Protein AF-A0AAI9DCP3-F1 (afdb_monomer_lite)

Foldseek 3Di:
DDDDDDDDDDDDDDDDPDDDDPVVLVDDLDQPDDDPDDDPVRVVVSVVSRVVSVVVNVVSVVVVVVVVVVVVVVVVVVPPDDD

InterPro domains:
  IPR058979 LysC-like [PF23793] (1-70)

Organism: Providencia stuartii (NCBI:txid588)

Secondary structure (DSSP, 8-state):
-------------PPPP-PPPPGGGGS--PPPPPPS---HHHHHHHHHHHHHHHHHHHHHHHHHHHHHHHHHHHHHHT-S---

Sequence (83 aa):
MLLTGCANTHKEYIQIPQVSIPDYLFNDCLPPIIPSELTWGESLLLNQTLLTVIELCNLDKKALKLIEQQRQTLSNIQLPNKK

Structure (mmCIF, N/CA/C/O backbone):
data_AF-A0AAI9DCP3-F1
#
_entry.id   AF-A0AAI9DCP3-F1
#
loop_
_atom_site.group_PDB
_atom_site.id
_atom_site.type_symbol
_atom_site.label_atom_id
_atom_site.label_alt_id
_atom_site.label_comp_id
_atom_site.label_asym_id
_atom_site.label_entity_id
_atom_site.label_seq_id
_atom_site.pdbx_PDB_ins_code
_atom_site.Cartn_x
_atom_site.Cartn_y
_atom_site.Cartn_z
_atom_site.occupancy
_atom_site.B_iso_or_equiv
_atom_site.auth_seq_id
_atom_site.auth_comp_id
_atom_site.auth_asym_id
_atom_site.auth_atom_id
_atom_site.pdbx_PDB_model_num
ATOM 1 N N . MET A 1 1 ? -43.230 19.742 53.413 1.00 42.78 1 MET A N 1
ATOM 2 C CA . MET A 1 1 ? -43.142 18.544 52.551 1.00 42.78 1 MET A CA 1
ATOM 3 C C . MET A 1 1 ? -42.023 18.779 51.550 1.00 42.78 1 MET A C 1
ATOM 5 O O . MET A 1 1 ? -42.152 19.686 50.742 1.00 42.78 1 MET A O 1
ATOM 9 N N . LEU A 1 2 ? -40.910 18.050 51.658 1.00 56.09 2 LEU A N 1
ATOM 10 C CA . LEU A 1 2 ? -39.832 18.083 50.665 1.00 56.09 2 LEU A CA 1
ATOM 11 C C . LEU A 1 2 ? -40.079 16.928 49.685 1.00 56.09 2 LEU A C 1
ATOM 13 O O . LEU A 1 2 ? -40.017 15.772 50.095 1.00 56.09 2 LEU A O 1
ATOM 17 N N . LEU A 1 3 ? -40.394 17.228 48.423 1.00 63.16 3 LEU A N 1
ATOM 18 C CA . LEU A 1 3 ? -40.392 16.225 47.357 1.00 63.16 3 LEU A CA 1
ATOM 19 C C . LEU A 1 3 ? -39.004 16.202 46.716 1.00 63.16 3 LEU A C 1
ATOM 21 O O . LEU A 1 3 ? -38.699 17.012 45.845 1.00 63.16 3 LEU A O 1
ATOM 25 N N . THR A 1 4 ? -38.162 15.265 47.137 1.00 66.81 4 THR A N 1
ATOM 26 C CA . THR A 1 4 ? -36.966 14.881 46.383 1.00 66.81 4 THR A CA 1
ATOM 27 C C . THR A 1 4 ? -37.350 13.791 45.388 1.00 66.81 4 THR A C 1
ATOM 29 O O . THR A 1 4 ? -37.533 12.632 45.750 1.00 66.81 4 THR A O 1
ATOM 32 N N . GLY A 1 5 ? -37.502 14.166 44.119 1.00 63.53 5 GLY A N 1
ATOM 33 C CA . GLY A 1 5 ? -37.629 13.204 43.02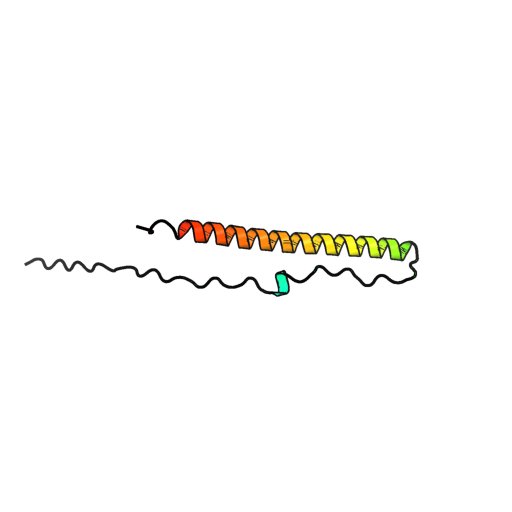9 1.00 63.53 5 GLY A CA 1
ATOM 34 C C . GLY A 1 5 ? -36.257 12.634 42.670 1.00 63.53 5 GLY A C 1
ATOM 35 O O . GLY A 1 5 ? -35.452 13.327 42.054 1.00 63.53 5 GLY A O 1
ATOM 36 N N . CYS A 1 6 ? -35.980 11.381 43.037 1.00 69.06 6 CYS A N 1
ATOM 37 C CA . CYS A 1 6 ? -34.826 10.645 42.514 1.00 69.06 6 CYS A CA 1
ATOM 38 C C . CYS A 1 6 ? -35.144 10.144 41.102 1.00 69.06 6 CYS A C 1
ATOM 40 O O . CYS A 1 6 ? -35.758 9.092 40.932 1.00 69.06 6 CYS A O 1
ATOM 42 N N . ALA A 1 7 ? -34.716 10.885 40.082 1.00 68.00 7 ALA A N 1
ATOM 43 C CA . ALA A 1 7 ? -34.649 10.363 38.724 1.00 68.00 7 ALA A CA 1
ATOM 44 C C . ALA A 1 7 ? -33.321 9.607 38.554 1.00 68.00 7 ALA A C 1
ATOM 46 O O . ALA A 1 7 ? -32.278 10.214 38.322 1.00 68.00 7 ALA A O 1
ATOM 47 N N . ASN A 1 8 ? -33.347 8.278 38.689 1.00 69.06 8 ASN A N 1
ATOM 48 C CA . ASN A 1 8 ? -32.223 7.438 38.278 1.00 69.06 8 ASN A CA 1
ATOM 49 C C . ASN A 1 8 ? -32.282 7.265 36.756 1.00 69.06 8 ASN A C 1
ATOM 51 O O . ASN A 1 8 ? -33.110 6.517 36.241 1.00 69.06 8 ASN A O 1
ATOM 55 N N . THR A 1 9 ? -31.416 7.963 36.026 1.00 74.31 9 THR A N 1
ATOM 56 C CA . THR A 1 9 ? -31.231 7.738 34.590 1.00 74.31 9 THR A CA 1
ATOM 57 C C . THR A 1 9 ? -30.373 6.491 34.386 1.00 74.31 9 THR A C 1
ATOM 59 O O . THR A 1 9 ? -29.158 6.506 34.585 1.00 74.31 9 THR A O 1
ATOM 62 N N . HIS A 1 10 ? -31.009 5.380 34.011 1.00 73.62 10 HIS A N 1
ATOM 63 C CA . HIS A 1 10 ? -30.289 4.167 33.633 1.00 73.62 10 HIS A CA 1
ATOM 64 C C . HIS A 1 10 ? -29.659 4.368 32.250 1.00 73.62 10 HIS A C 1
ATOM 66 O O . HIS A 1 10 ? -30.356 4.675 31.284 1.00 73.62 10 HIS A O 1
ATOM 72 N N . LYS A 1 11 ? -28.336 4.225 32.150 1.00 78.44 11 LYS A N 1
ATOM 73 C CA . LYS A 1 11 ? -27.630 4.286 30.866 1.00 78.44 11 LYS A CA 1
ATOM 74 C C . LYS A 1 11 ? -27.696 2.911 30.217 1.00 78.44 11 LYS A C 1
ATOM 76 O O . LYS A 1 11 ? -27.126 1.956 30.737 1.00 78.44 11 LYS A O 1
ATOM 81 N N . GLU A 1 12 ? -28.397 2.814 29.098 1.00 79.25 12 GLU A N 1
ATOM 82 C CA . GLU A 1 12 ? -28.377 1.620 28.262 1.00 79.25 12 GLU A CA 1
ATOM 83 C C . GLU A 1 12 ? -27.166 1.691 27.327 1.00 79.25 12 GLU A C 1
ATOM 85 O O . GLU A 1 12 ? -27.018 2.625 26.538 1.00 79.25 12 GLU A O 1
ATOM 90 N N . TYR A 1 13 ? -26.254 0.730 27.466 1.00 74.44 13 TYR A N 1
ATOM 91 C CA . TYR A 1 13 ? -25.078 0.625 26.611 1.00 74.44 13 TYR A CA 1
ATOM 92 C C . TYR A 1 13 ? -25.416 -0.279 25.432 1.00 74.44 13 TYR A C 1
ATOM 94 O O . TYR A 1 13 ? -25.592 -1.485 25.591 1.00 74.44 13 TYR A O 1
ATOM 102 N N . ILE A 1 14 ? -25.502 0.313 24.246 1.00 75.81 14 ILE A N 1
ATOM 103 C CA . ILE A 1 14 ? -25.769 -0.406 23.001 1.00 75.81 14 ILE A CA 1
ATOM 104 C C . ILE A 1 14 ? -24.439 -0.860 22.395 1.00 75.81 14 ILE A C 1
ATOM 106 O O . ILE A 1 14 ? -23.449 -0.122 22.418 1.00 75.81 14 ILE A O 1
ATOM 110 N N . GLN A 1 15 ? -24.398 -2.071 21.843 1.00 71.44 15 GLN A N 1
ATOM 111 C CA . GLN A 1 15 ? -23.225 -2.545 21.113 1.00 71.44 15 GLN A CA 1
ATOM 112 C C . GLN A 1 15 ? -23.102 -1.782 19.793 1.00 71.44 15 GLN A C 1
ATOM 114 O O . GLN A 1 15 ? -23.994 -1.834 18.950 1.00 71.44 15 GLN A O 1
ATOM 119 N N . ILE A 1 16 ? -21.987 -1.073 19.614 1.00 71.75 16 ILE A N 1
ATOM 120 C CA . ILE A 1 16 ? -21.688 -0.396 18.354 1.00 71.75 16 ILE A CA 1
ATOM 121 C C . ILE A 1 16 ? -21.197 -1.466 17.370 1.00 71.75 16 ILE A C 1
ATOM 123 O O . ILE A 1 16 ? -20.199 -2.137 17.670 1.00 71.75 16 ILE A O 1
ATOM 127 N N . PRO A 1 17 ? -21.862 -1.656 16.217 1.00 71.62 17 PRO A N 1
ATOM 128 C CA . PRO A 1 17 ? -21.391 -2.593 15.210 1.00 71.62 17 PRO A CA 1
ATOM 129 C C . PRO A 1 17 ? -19.985 -2.190 14.755 1.00 71.62 17 PRO A C 1
ATOM 131 O O . PRO A 1 17 ? -19.714 -1.024 14.466 1.00 71.62 17 PRO A O 1
ATOM 134 N N . GLN A 1 18 ? -19.074 -3.162 14.726 1.00 71.50 18 GLN A N 1
ATOM 135 C CA . GLN A 1 18 ? -17.715 -2.940 14.247 1.00 71.50 18 GLN A CA 1
ATOM 136 C C . GLN A 1 18 ? -17.773 -2.646 12.745 1.00 71.50 18 GLN A C 1
ATOM 138 O O . GLN A 1 18 ? -18.170 -3.503 11.959 1.00 71.50 18 GLN A O 1
ATOM 143 N N . VAL A 1 19 ? -17.389 -1.433 12.343 1.00 76.62 19 VAL A N 1
ATOM 144 C CA . VAL A 1 19 ? -17.277 -1.078 10.923 1.00 76.62 19 VAL A CA 1
ATOM 145 C C . VAL A 1 19 ? -16.169 -1.934 10.311 1.00 76.62 19 VAL A C 1
ATOM 147 O O . VAL A 1 19 ? -15.059 -1.980 10.848 1.00 76.62 19 VAL A O 1
ATOM 150 N N . SER A 1 20 ? -16.444 -2.643 9.215 1.00 79.94 20 SER A N 1
ATOM 151 C CA . SER A 1 20 ? -15.409 -3.412 8.520 1.00 79.94 20 SER A CA 1
ATOM 152 C C . SER A 1 20 ? -14.298 -2.481 8.034 1.00 79.94 20 SER A C 1
ATOM 154 O O . SER A 1 20 ? -14.529 -1.318 7.704 1.00 79.94 20 SER A O 1
ATOM 156 N N . ILE A 1 21 ? -13.057 -2.968 8.053 1.00 81.56 21 ILE A N 1
ATOM 157 C CA . ILE A 1 21 ? -11.978 -2.255 7.365 1.00 81.56 21 ILE A CA 1
ATOM 158 C C . ILE A 1 21 ? -12.334 -2.284 5.874 1.00 81.56 21 ILE A C 1
ATOM 160 O O . ILE A 1 21 ? -12.729 -3.348 5.399 1.00 81.56 21 ILE A O 1
ATOM 164 N N . PRO A 1 22 ? -12.236 -1.160 5.149 1.00 83.50 22 PRO A N 1
ATOM 165 C CA . PRO A 1 22 ? -12.495 -1.157 3.719 1.00 83.50 22 PRO A CA 1
ATOM 166 C C . PRO A 1 22 ? -11.693 -2.230 2.972 1.00 83.50 22 PRO A C 1
ATOM 168 O O . PRO A 1 22 ? -10.476 -2.310 3.142 1.00 83.50 22 PRO A O 1
ATOM 171 N N . ASP A 1 23 ? -12.364 -3.008 2.116 1.00 80.25 23 ASP A N 1
ATOM 172 C CA . ASP A 1 23 ? -11.762 -4.164 1.431 1.00 80.25 23 ASP A CA 1
ATOM 173 C C . ASP A 1 23 ? -10.527 -3.789 0.604 1.00 80.25 23 ASP A C 1
ATOM 175 O O . ASP A 1 23 ? -9.570 -4.554 0.529 1.00 80.25 23 ASP A O 1
ATOM 179 N N . TYR A 1 24 ? -10.501 -2.570 0.050 1.00 79.69 24 TYR A N 1
ATOM 180 C CA . TYR A 1 24 ? -9.379 -2.086 -0.754 1.00 79.69 24 TYR A CA 1
ATOM 181 C C . TYR A 1 24 ? -8.052 -2.037 0.016 1.00 79.69 24 TYR A C 1
ATOM 183 O O . TYR A 1 24 ? -6.994 -2.078 -0.605 1.00 79.69 24 TYR A O 1
ATOM 191 N N . LEU A 1 25 ? -8.091 -1.954 1.351 1.00 82.56 25 LEU A N 1
ATOM 192 C CA . LEU A 1 25 ? -6.885 -1.975 2.181 1.00 82.56 25 LEU A CA 1
ATOM 193 C C . LEU A 1 25 ? -6.259 -3.374 2.265 1.00 82.56 25 LEU A C 1
ATOM 195 O O . LEU A 1 25 ? -5.101 -3.495 2.653 1.00 82.56 25 LEU A O 1
ATOM 199 N N . PHE A 1 26 ? -7.003 -4.421 1.903 1.00 83.31 26 PHE A N 1
ATOM 200 C CA . PHE A 1 26 ? -6.508 -5.797 1.831 1.00 83.31 26 PHE A CA 1
ATOM 201 C C . PHE A 1 26 ? -6.082 -6.209 0.422 1.00 83.31 26 PHE A C 1
ATOM 203 O O . PHE A 1 26 ? -5.693 -7.359 0.228 1.00 83.31 26 PHE A O 1
ATOM 210 N N . ASN A 1 27 ? -6.154 -5.302 -0.555 1.00 86.81 27 ASN A N 1
ATOM 211 C CA . ASN A 1 27 ? -5.710 -5.592 -1.910 1.00 86.81 27 ASN A CA 1
ATOM 212 C C . ASN A 1 27 ? -4.218 -5.943 -1.931 1.00 86.81 27 ASN A C 1
ATOM 214 O O . ASN A 1 27 ? -3.408 -5.355 -1.210 1.00 86.81 27 ASN A O 1
ATOM 218 N N . ASP A 1 28 ? -3.854 -6.875 -2.809 1.00 86.62 28 ASP A N 1
ATOM 219 C CA . ASP A 1 28 ? -2.459 -7.236 -3.014 1.00 86.62 28 ASP A CA 1
ATOM 220 C C . ASP A 1 28 ? -1.652 -6.049 -3.557 1.00 86.62 28 ASP A C 1
ATOM 222 O O . ASP A 1 28 ? -2.095 -5.295 -4.427 1.00 86.62 28 ASP A O 1
ATOM 226 N N . CYS A 1 29 ? -0.419 -5.916 -3.071 1.00 90.31 29 CYS A N 1
ATOM 227 C CA . CYS A 1 29 ? 0.541 -4.954 -3.597 1.00 90.31 29 CYS A CA 1
ATOM 228 C C . CYS A 1 29 ? 1.078 -5.481 -4.933 1.00 90.31 29 CYS A C 1
ATOM 230 O O . CYS A 1 29 ? 1.940 -6.361 -4.960 1.00 90.31 29 CYS A O 1
ATOM 232 N N . LEU A 1 30 ? 0.538 -4.971 -6.041 1.00 91.31 30 LEU A N 1
ATOM 233 C CA . LEU A 1 30 ? 0.882 -5.452 -7.376 1.00 91.31 30 LEU A CA 1
ATOM 234 C C . LEU A 1 30 ? 2.196 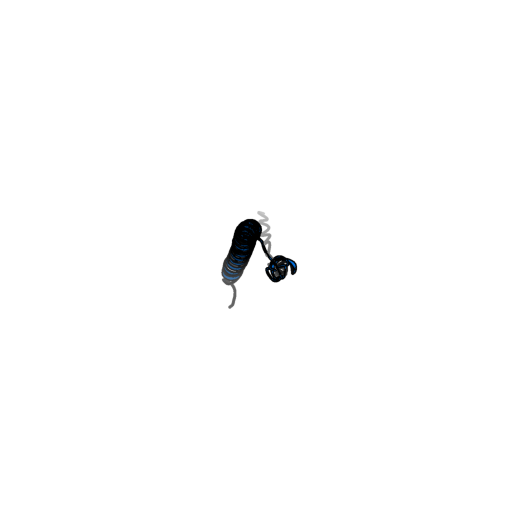-4.829 -7.874 1.00 91.31 30 LEU A C 1
ATOM 236 O O . LEU A 1 30 ? 2.360 -3.607 -7.803 1.00 91.31 30 LEU A O 1
ATOM 240 N N . PRO A 1 31 ? 3.131 -5.634 -8.408 1.00 88.88 31 PRO A N 1
ATOM 241 C CA . PRO A 1 31 ? 4.300 -5.096 -9.084 1.00 88.88 31 PRO A CA 1
ATOM 242 C C . PRO A 1 31 ? 3.896 -4.401 -10.398 1.00 88.88 31 PRO A C 1
ATOM 244 O O . PRO A 1 31 ? 2.866 -4.738 -10.991 1.00 88.88 31 PRO A O 1
ATOM 247 N N . PRO A 1 32 ? 4.714 -3.458 -10.895 1.00 92.06 32 PRO A N 1
ATOM 248 C CA . PRO A 1 32 ? 4.553 -2.930 -12.242 1.00 92.06 32 PRO A CA 1
ATOM 249 C C . PRO A 1 32 ? 4.777 -4.035 -13.284 1.00 92.06 32 PRO A C 1
ATOM 251 O O . PRO A 1 32 ? 5.410 -5.058 -13.016 1.00 92.06 32 PRO A O 1
ATOM 254 N N . ILE A 1 33 ? 4.291 -3.806 -14.504 1.00 92.94 33 ILE A N 1
ATOM 255 C CA . ILE A 1 33 ? 4.567 -4.688 -15.641 1.00 92.94 33 ILE A CA 1
ATOM 256 C C . ILE A 1 33 ? 6.074 -4.667 -15.917 1.00 92.94 33 ILE A C 1
ATOM 258 O O . ILE A 1 33 ? 6.652 -3.603 -16.135 1.00 92.94 33 ILE A O 1
ATOM 262 N N . ILE A 1 34 ? 6.697 -5.846 -15.920 1.00 93.94 34 ILE A N 1
ATOM 263 C CA . ILE A 1 34 ? 8.117 -6.007 -16.232 1.00 93.94 34 ILE A CA 1
ATOM 264 C C . ILE A 1 34 ? 8.232 -6.393 -17.713 1.00 93.94 34 ILE A C 1
ATOM 266 O O . ILE A 1 34 ? 7.722 -7.450 -18.093 1.00 93.94 34 ILE A O 1
ATOM 270 N N . PRO A 1 35 ? 8.854 -5.560 -18.564 1.00 93.69 35 PRO A N 1
ATOM 271 C CA . PRO A 1 35 ? 9.059 -5.902 -19.965 1.00 93.69 35 PRO A CA 1
ATOM 272 C C . PRO A 1 35 ? 10.104 -7.018 -20.108 1.00 93.69 35 PRO A C 1
ATOM 274 O O . PRO A 1 35 ? 10.958 -7.207 -19.242 1.00 93.69 35 PRO A O 1
ATOM 277 N N . SER A 1 36 ? 10.040 -7.762 -21.215 1.00 95.44 36 SER A N 1
ATOM 278 C CA . SER A 1 36 ? 10.967 -8.869 -21.496 1.00 95.44 36 SER A CA 1
ATOM 279 C C . SER A 1 36 ? 12.397 -8.409 -21.771 1.00 95.44 36 SER A C 1
ATOM 281 O O . SER A 1 36 ? 13.326 -9.185 -21.591 1.00 95.44 36 SER A O 1
ATOM 283 N N . GLU A 1 37 ? 12.560 -7.161 -22.209 1.00 96.69 37 GLU A N 1
ATOM 284 C CA . GLU A 1 37 ? 13.843 -6.535 -22.511 1.00 96.69 37 GLU A CA 1
ATOM 285 C C . GLU A 1 37 ? 13.916 -5.184 -21.802 1.00 96.69 37 GLU A C 1
ATOM 287 O O . GLU A 1 37 ? 12.944 -4.425 -21.788 1.00 96.69 37 GLU A O 1
ATOM 292 N N . LEU A 1 38 ? 15.072 -4.896 -21.211 1.00 97.31 38 LEU A N 1
ATOM 293 C CA . LEU A 1 38 ? 15.356 -3.654 -20.501 1.00 97.31 38 LEU A CA 1
ATOM 294 C C . LEU A 1 38 ? 16.756 -3.188 -20.880 1.00 97.31 38 LEU A C 1
ATOM 296 O O . LEU A 1 38 ? 17.729 -3.939 -20.770 1.00 97.31 38 LEU A O 1
ATOM 300 N N . THR A 1 39 ? 16.891 -1.918 -21.242 1.00 98.12 39 THR A N 1
ATOM 301 C CA . THR A 1 39 ? 18.192 -1.254 -21.176 1.00 98.12 39 THR A CA 1
ATOM 302 C C . THR A 1 39 ? 18.650 -1.158 -19.719 1.00 98.12 39 THR A C 1
ATOM 304 O O . THR A 1 39 ? 17.860 -1.230 -18.773 1.00 98.12 39 THR A O 1
ATOM 307 N N . TRP A 1 40 ? 19.948 -0.935 -19.508 1.00 97.62 40 TRP A N 1
ATOM 308 C CA . TRP A 1 40 ? 20.481 -0.744 -18.157 1.00 97.62 40 TRP A CA 1
ATOM 309 C C . TRP A 1 40 ? 19.797 0.421 -17.414 1.00 97.62 40 TRP A C 1
ATOM 311 O O . TRP A 1 40 ? 19.476 0.300 -16.232 1.00 97.62 40 TRP A O 1
ATOM 321 N N . GLY A 1 41 ? 19.510 1.524 -18.117 1.00 98.25 41 GLY A N 1
ATOM 322 C CA . GLY A 1 41 ? 18.807 2.675 -17.543 1.00 98.25 41 GLY A CA 1
ATOM 323 C C . GLY A 1 41 ? 17.361 2.358 -17.152 1.00 98.25 41 GLY A C 1
ATOM 324 O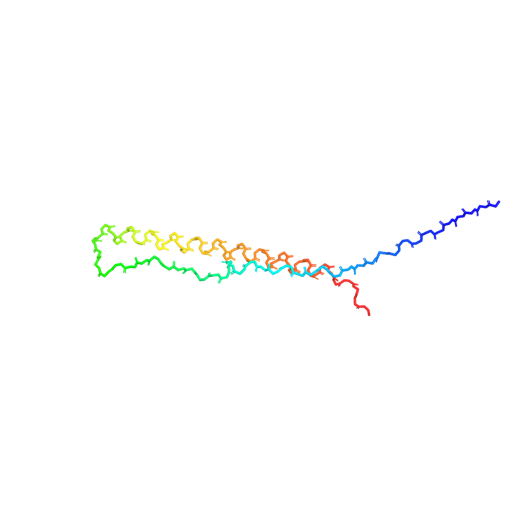 O . GLY A 1 41 ? 16.917 2.743 -16.073 1.00 98.25 41 GLY A O 1
ATOM 325 N N . GLU A 1 42 ? 16.641 1.598 -17.976 1.00 97.88 42 GLU A N 1
ATOM 326 C CA . GLU A 1 42 ? 15.274 1.169 -17.653 1.00 97.88 42 GLU A CA 1
ATOM 327 C C . GLU A 1 42 ? 15.244 0.192 -16.474 1.00 97.88 42 GLU A C 1
ATOM 329 O O . GLU A 1 42 ? 14.347 0.275 -15.639 1.00 97.88 42 GLU A O 1
ATOM 334 N N . SER A 1 43 ? 16.250 -0.679 -16.341 1.00 96.81 43 SER A N 1
ATOM 335 C CA . SER A 1 43 ? 16.392 -1.552 -15.169 1.00 96.81 43 SER A CA 1
ATOM 336 C C . SER A 1 43 ? 16.580 -0.748 -13.878 1.00 96.81 43 SER A C 1
ATOM 338 O O . SER A 1 43 ? 15.988 -1.069 -12.845 1.00 96.81 43 SER A O 1
ATOM 340 N N . LEU A 1 44 ? 17.344 0.348 -13.924 1.00 97.81 44 LEU A N 1
ATOM 341 C CA . LEU A 1 44 ? 17.494 1.240 -12.774 1.00 97.81 44 LEU A CA 1
ATOM 342 C C . LEU A 1 44 ? 16.153 1.885 -12.380 1.00 97.81 44 LEU A C 1
ATOM 344 O O . LEU A 1 44 ? 15.782 1.862 -11.204 1.00 97.81 44 LEU A O 1
ATOM 348 N N . LEU A 1 45 ? 15.402 2.401 -13.358 1.00 97.31 45 LEU A N 1
ATOM 349 C CA . LEU A 1 45 ? 14.080 2.999 -13.130 1.00 97.31 45 LEU A CA 1
ATOM 350 C C . LEU A 1 45 ? 13.056 1.975 -12.615 1.00 97.31 45 LEU A C 1
ATOM 352 O O . LEU A 1 45 ? 12.264 2.281 -11.718 1.00 97.31 45 LEU A O 1
ATOM 356 N N . LEU A 1 46 ? 13.092 0.747 -13.135 1.00 97.06 46 LEU A N 1
ATOM 357 C CA . LEU A 1 46 ? 12.256 -0.349 -12.653 1.00 97.06 46 LEU A CA 1
ATOM 358 C C . LEU A 1 46 ? 12.569 -0.676 -11.189 1.00 97.06 46 LEU A C 1
ATOM 360 O O . LEU A 1 46 ? 11.645 -0.775 -10.386 1.00 97.06 46 LEU A O 1
ATOM 364 N N . ASN A 1 47 ? 13.848 -0.784 -10.815 1.00 96.75 47 ASN A N 1
ATOM 365 C CA . ASN A 1 47 ? 14.243 -1.040 -9.427 1.00 96.75 47 ASN A CA 1
ATOM 366 C C . ASN A 1 47 ? 13.758 0.063 -8.479 1.00 96.75 47 ASN A C 1
ATOM 368 O O . ASN A 1 47 ? 13.230 -0.238 -7.410 1.00 96.75 47 ASN A O 1
ATOM 372 N N . GLN A 1 48 ? 13.867 1.331 -8.885 1.00 97.62 48 GLN A N 1
ATOM 373 C CA . GLN A 1 48 ? 13.304 2.442 -8.116 1.00 97.62 48 GLN A CA 1
ATOM 374 C C . GLN A 1 48 ? 11.786 2.288 -7.943 1.00 97.62 48 GLN A C 1
ATOM 376 O O . GLN A 1 48 ? 11.281 2.396 -6.828 1.00 97.62 48 GLN A O 1
ATOM 381 N N . THR A 1 49 ? 11.069 1.980 -9.026 1.00 96.69 49 THR A N 1
ATOM 382 C CA . THR A 1 49 ? 9.609 1.794 -8.998 1.00 96.69 49 THR A CA 1
ATOM 383 C C . THR A 1 49 ? 9.209 0.649 -8.065 1.00 96.69 49 THR A C 1
ATOM 385 O O . THR A 1 49 ? 8.296 0.800 -7.254 1.00 96.69 49 THR A O 1
ATOM 388 N N . LEU A 1 50 ? 9.920 -0.481 -8.123 1.00 96.62 50 LEU A N 1
ATOM 389 C CA . LEU A 1 50 ? 9.695 -1.631 -7.246 1.00 96.62 50 LEU A CA 1
ATOM 390 C C . LEU A 1 50 ? 9.903 -1.271 -5.769 1.00 96.62 50 LEU A C 1
ATOM 392 O O . LEU A 1 50 ? 9.076 -1.631 -4.930 1.00 96.62 50 LEU A O 1
ATOM 396 N N . LEU A 1 51 ? 10.964 -0.524 -5.448 1.00 97.38 51 LEU A N 1
ATOM 397 C CA . LEU A 1 51 ? 11.219 -0.061 -4.082 1.00 97.38 51 LEU A CA 1
ATOM 398 C C . LEU A 1 51 ? 10.112 0.875 -3.579 1.00 97.38 51 LEU A C 1
ATOM 400 O O . LEU A 1 51 ? 9.673 0.731 -2.438 1.00 97.38 51 LEU A O 1
ATOM 404 N N . THR A 1 52 ? 9.603 1.769 -4.429 1.00 96.56 52 THR A N 1
ATOM 405 C CA . THR A 1 52 ? 8.476 2.647 -4.079 1.00 96.56 52 THR A CA 1
ATOM 406 C C . THR A 1 52 ? 7.191 1.860 -3.811 1.00 96.56 52 THR A C 1
ATOM 408 O O . THR A 1 52 ? 6.499 2.142 -2.835 1.00 96.56 52 THR A O 1
ATOM 411 N N . VAL A 1 53 ? 6.878 0.836 -4.614 1.00 95.75 53 VAL A N 1
ATOM 412 C CA . VAL A 1 53 ? 5.715 -0.036 -4.357 1.00 95.75 53 VAL A CA 1
ATOM 413 C C . VAL A 1 53 ? 5.843 -0.738 -3.000 1.00 95.75 53 VAL A C 1
ATOM 415 O O . VAL A 1 53 ? 4.875 -0.790 -2.240 1.00 95.75 53 VAL A O 1
ATOM 418 N N . ILE A 1 54 ? 7.037 -1.234 -2.658 1.00 96.00 54 ILE A N 1
ATOM 419 C CA . ILE A 1 54 ? 7.301 -1.864 -1.354 1.00 96.00 54 ILE A CA 1
ATOM 420 C C . ILE A 1 54 ? 7.104 -0.864 -0.208 1.00 96.00 54 ILE A C 1
ATOM 422 O O . ILE A 1 54 ? 6.505 -1.210 0.814 1.00 96.00 54 ILE A O 1
ATOM 426 N N . GLU A 1 55 ? 7.596 0.364 -0.361 1.00 96.50 55 GLU A N 1
ATOM 427 C CA . GLU A 1 55 ? 7.444 1.422 0.639 1.00 96.50 55 GLU A CA 1
ATOM 428 C C . GLU A 1 55 ? 5.968 1.735 0.909 1.00 96.50 55 GLU A C 1
ATOM 430 O O . GLU A 1 55 ? 5.529 1.661 2.060 1.00 96.50 55 GLU A O 1
ATOM 435 N N . LEU A 1 56 ? 5.190 1.999 -0.144 1.00 93.62 56 LEU A N 1
ATOM 436 C CA . LEU A 1 56 ? 3.758 2.296 -0.037 1.00 93.62 56 LEU A CA 1
ATOM 437 C C . LEU A 1 56 ? 2.990 1.135 0.607 1.00 93.62 56 LEU A C 1
ATOM 439 O O . LEU A 1 56 ? 2.262 1.330 1.578 1.00 93.62 56 LEU A O 1
ATOM 443 N N . CYS A 1 57 ? 3.253 -0.093 0.160 1.00 93.50 57 CYS A N 1
ATOM 444 C CA . CYS A 1 57 ? 2.654 -1.298 0.731 1.00 93.50 57 CYS A CA 1
ATOM 445 C C . CYS A 1 57 ? 2.929 -1.434 2.242 1.00 93.50 57 CYS A C 1
ATOM 447 O O . CYS A 1 57 ? 2.069 -1.840 3.029 1.00 93.50 57 CYS A O 1
ATOM 449 N N . ASN A 1 58 ? 4.143 -1.093 2.680 1.00 95.06 58 ASN A N 1
ATOM 450 C CA . ASN A 1 58 ? 4.508 -1.135 4.093 1.00 95.06 58 ASN A CA 1
ATOM 451 C C . ASN A 1 58 ? 3.829 -0.026 4.910 1.00 95.06 58 ASN A C 1
ATOM 453 O O . ASN A 1 58 ? 3.496 -0.259 6.079 1.00 95.06 58 ASN A O 1
ATOM 457 N N . LEU A 1 59 ? 3.596 1.150 4.318 1.00 94.25 59 LEU A N 1
ATOM 458 C CA . LEU A 1 59 ? 2.826 2.228 4.943 1.00 94.25 59 LEU A CA 1
ATOM 459 C C . LEU A 1 59 ? 1.370 1.808 5.172 1.00 94.25 59 LEU A C 1
ATOM 461 O O . LEU A 1 59 ? 0.876 1.943 6.296 1.00 94.25 59 LEU A O 1
ATOM 465 N N . ASP A 1 60 ? 0.730 1.205 4.173 1.00 90.94 60 ASP A N 1
ATOM 466 C CA . ASP A 1 60 ? -0.648 0.713 4.287 1.00 90.94 60 ASP A CA 1
ATOM 467 C C . ASP A 1 60 ? -0.767 -0.375 5.364 1.00 90.94 60 ASP A C 1
ATOM 469 O O . ASP A 1 60 ? -1.616 -0.301 6.259 1.00 90.94 60 ASP A O 1
ATOM 473 N N . LYS A 1 61 ? 0.170 -1.334 5.387 1.00 91.62 61 LYS A N 1
ATOM 474 C CA . LYS A 1 61 ? 0.243 -2.359 6.447 1.00 91.62 61 LYS A CA 1
ATOM 475 C C . LYS A 1 61 ? 0.404 -1.753 7.839 1.00 91.62 61 LYS A C 1
ATOM 477 O O . LYS A 1 61 ? -0.138 -2.285 8.811 1.00 91.62 61 LYS A O 1
ATOM 482 N N . LYS A 1 62 ? 1.164 -0.665 7.972 1.00 93.06 62 LYS A N 1
ATOM 483 C CA . LYS A 1 62 ? 1.317 0.041 9.250 1.00 93.06 62 LYS A CA 1
ATOM 484 C C . LYS A 1 62 ? 0.005 0.708 9.665 1.00 93.06 62 LYS A C 1
ATOM 486 O O . LYS A 1 62 ? -0.366 0.592 10.831 1.00 93.06 62 LYS A O 1
ATOM 491 N N . ALA A 1 63 ? -0.703 1.346 8.735 1.00 90.75 63 ALA A N 1
ATOM 492 C CA . ALA A 1 63 ? -2.012 1.940 9.001 1.00 90.75 63 ALA A CA 1
ATOM 493 C C . ALA A 1 63 ? -3.027 0.883 9.469 1.00 90.75 63 ALA A C 1
ATOM 495 O O . ALA A 1 63 ? -3.681 1.072 10.495 1.00 90.75 63 ALA A O 1
ATOM 496 N N . LEU A 1 64 ? -3.076 -0.275 8.803 1.00 90.12 64 LEU A N 1
ATOM 497 C CA . LEU A 1 64 ? -3.919 -1.404 9.208 1.00 90.12 64 LEU A CA 1
ATOM 498 C C . LEU A 1 64 ? -3.606 -1.911 10.620 1.00 90.12 64 LEU A C 1
ATOM 500 O O . LEU A 1 64 ? -4.520 -2.120 11.417 1.00 90.12 64 LEU A O 1
ATOM 504 N N . LYS A 1 65 ? -2.320 -2.054 10.964 1.00 90.31 65 LYS A N 1
ATOM 505 C CA . LYS A 1 65 ? -1.902 -2.437 12.323 1.00 90.31 65 LYS A CA 1
ATOM 506 C C . LYS A 1 65 ? -2.372 -1.434 13.376 1.00 90.31 65 LYS A C 1
ATOM 508 O O . LYS A 1 65 ? -2.787 -1.852 14.451 1.00 90.31 65 LYS A O 1
ATOM 513 N N . LEU A 1 66 ? -2.319 -0.134 13.081 1.00 90.62 66 LEU A N 1
ATOM 514 C CA . LEU A 1 66 ? -2.793 0.907 14.000 1.00 90.62 66 LEU A CA 1
ATOM 515 C C . LEU A 1 66 ? -4.312 0.846 14.194 1.00 90.62 66 LEU A C 1
ATOM 517 O O . LEU A 1 66 ? -4.776 0.944 15.328 1.00 90.62 66 LEU A O 1
ATOM 521 N N . ILE A 1 67 ? -5.074 0.635 13.116 1.00 88.00 67 ILE A N 1
ATOM 522 C CA . ILE A 1 67 ? -6.532 0.453 13.186 1.00 88.00 67 ILE A CA 1
ATOM 523 C C . ILE A 1 67 ? -6.872 -0.757 14.063 1.00 88.00 67 ILE A C 1
ATOM 525 O O . ILE A 1 67 ? -7.722 -0.661 14.947 1.00 88.00 67 ILE A O 1
ATOM 529 N N . GLU A 1 68 ? -6.185 -1.880 13.859 1.00 87.38 68 GLU A N 1
ATOM 530 C CA . GLU A 1 68 ? -6.415 -3.098 14.636 1.00 87.38 68 GLU A CA 1
ATOM 531 C C . GLU A 1 68 ? -6.056 -2.911 16.120 1.00 87.38 68 GLU A C 1
ATOM 533 O O . GLU A 1 68 ? -6.833 -3.275 17.000 1.00 87.38 68 GLU A O 1
ATOM 538 N N . GLN A 1 69 ? -4.936 -2.248 16.421 1.00 88.00 69 GLN A N 1
ATOM 539 C CA . GLN A 1 69 ? -4.571 -1.897 17.798 1.00 88.00 69 GLN A CA 1
ATOM 540 C C . GLN A 1 69 ? -5.629 -1.011 18.468 1.00 88.00 69 GLN A C 1
ATOM 542 O O . GLN A 1 69 ? -5.988 -1.253 19.618 1.00 88.00 69 GLN A O 1
ATOM 547 N N . GLN A 1 70 ? -6.159 -0.008 17.761 1.00 86.88 70 GLN A N 1
ATOM 548 C CA . GLN A 1 70 ? -7.231 0.850 18.279 1.00 86.88 70 GLN A CA 1
ATOM 549 C C . GLN A 1 70 ? -8.519 0.063 18.549 1.00 86.88 70 GLN A C 1
ATOM 551 O O . GLN A 1 70 ? -9.192 0.303 19.548 1.00 86.88 70 GLN A O 1
ATOM 556 N N . ARG A 1 71 ? -8.864 -0.907 17.699 1.00 85.06 71 ARG A N 1
ATOM 557 C CA . ARG A 1 71 ? -10.020 -1.781 17.947 1.00 85.06 71 ARG A CA 1
ATOM 558 C C . ARG A 1 71 ? -9.821 -2.641 19.185 1.00 85.06 71 ARG A C 1
ATOM 560 O O . ARG A 1 71 ? -10.732 -2.720 20.003 1.00 85.06 71 ARG A O 1
ATOM 567 N N . GLN A 1 72 ? -8.632 -3.216 19.355 1.00 81.31 72 GLN A N 1
ATOM 568 C CA . GLN A 1 72 ? -8.295 -4.030 20.524 1.00 81.31 72 GLN A CA 1
ATOM 569 C C . GLN A 1 72 ? -8.330 -3.214 21.822 1.00 81.31 72 GLN A C 1
ATOM 571 O O . GLN A 1 72 ? -8.849 -3.682 22.836 1.00 81.31 72 GLN A O 1
ATOM 576 N N . THR A 1 73 ? -7.830 -1.974 21.821 1.00 81.12 73 THR A N 1
ATOM 577 C CA . THR A 1 73 ? -7.922 -1.115 23.013 1.00 81.12 73 THR A CA 1
ATOM 578 C C . THR A 1 73 ? -9.372 -0.765 23.342 1.00 81.12 73 THR A C 1
ATOM 580 O O . THR A 1 73 ? -9.765 -0.870 24.503 1.00 81.12 73 THR A O 1
ATOM 583 N N . LEU A 1 74 ? -10.191 -0.434 22.340 1.00 76.81 74 LEU A N 1
ATOM 584 C CA . LEU A 1 74 ? -11.618 -0.154 22.525 1.00 76.81 74 LEU A CA 1
ATOM 585 C C . LEU A 1 74 ? -12.404 -1.388 22.998 1.00 76.81 74 LEU A C 1
ATOM 587 O O . LEU A 1 74 ? -13.230 -1.267 23.903 1.00 76.81 74 LEU A O 1
ATOM 591 N N . SER A 1 75 ? -12.130 -2.582 22.461 1.00 68.06 75 SER A N 1
ATOM 592 C CA . SER A 1 75 ? -12.771 -3.820 22.924 1.00 68.06 75 SER A CA 1
ATOM 593 C C . SER A 1 75 ? -12.394 -4.162 24.365 1.00 68.06 75 SER A C 1
ATOM 595 O O . SER A 1 75 ? -13.242 -4.631 25.123 1.00 68.06 75 SER A O 1
ATOM 597 N N . ASN A 1 76 ? -11.151 -3.885 24.771 1.00 58.88 76 ASN A N 1
ATOM 598 C CA . ASN A 1 76 ? -10.674 -4.134 26.135 1.00 58.88 76 ASN A CA 1
ATOM 599 C C . ASN A 1 76 ? -11.297 -3.174 27.163 1.00 58.88 76 ASN A C 1
ATOM 601 O O . ASN A 1 76 ? -11.464 -3.545 28.323 1.00 58.88 76 ASN A O 1
ATOM 605 N N . ILE A 1 77 ? -11.692 -1.965 26.749 1.00 59.12 77 ILE A N 1
ATOM 606 C CA . ILE A 1 77 ? -12.429 -1.014 27.599 1.00 59.12 77 ILE A CA 1
ATOM 607 C C . ILE A 1 77 ? -13.892 -1.460 27.797 1.00 59.12 77 ILE A C 1
ATOM 609 O O . ILE A 1 77 ? -14.493 -1.160 28.828 1.00 59.12 77 ILE A O 1
ATOM 613 N N . GLN A 1 78 ? -14.458 -2.232 26.864 1.00 55.53 78 GLN A N 1
ATOM 614 C CA . GLN A 1 78 ? -15.852 -2.692 26.905 1.00 55.53 78 GLN A CA 1
ATOM 615 C C . GLN A 1 78 ? -16.099 -3.858 27.896 1.00 55.53 78 GLN A C 1
ATOM 617 O O . GLN A 1 78 ? -17.243 -4.289 28.046 1.00 55.53 78 GLN A O 1
ATOM 622 N N . LEU A 1 79 ? -15.076 -4.373 28.603 1.00 52.41 79 LEU A N 1
ATOM 623 C CA . LEU A 1 79 ? -15.192 -5.556 29.478 1.00 52.41 79 LEU A CA 1
ATOM 624 C C . LEU A 1 79 ? -14.986 -5.321 31.000 1.00 52.41 79 LEU A C 1
ATOM 626 O O . LEU A 1 79 ? -14.215 -6.052 31.616 1.00 52.41 79 LEU A O 1
ATOM 630 N N . PRO A 1 80 ? -15.695 -4.385 31.668 1.00 45.25 80 PRO A N 1
ATOM 631 C CA . PRO A 1 80 ? -15.842 -4.419 33.128 1.00 45.25 80 PRO A CA 1
ATOM 632 C C . PRO A 1 80 ? -17.172 -5.026 33.621 1.00 45.25 80 PRO A C 1
ATOM 634 O O . PRO A 1 80 ? -17.371 -5.116 34.827 1.00 45.25 80 PRO A O 1
ATOM 637 N N . ASN A 1 81 ? -18.089 -5.464 32.745 1.00 50.81 81 ASN A N 1
ATOM 638 C CA . ASN A 1 81 ? -19.402 -5.993 33.161 1.00 50.81 81 ASN A CA 1
ATOM 639 C C . ASN A 1 81 ? -19.735 -7.359 32.548 1.00 50.81 81 ASN A C 1
ATOM 641 O O . ASN A 1 81 ? -20.702 -7.507 31.806 1.00 50.81 81 ASN A O 1
ATOM 645 N N . LYS A 1 82 ? -18.954 -8.383 32.900 1.00 41.00 82 LYS A N 1
ATOM 646 C CA . LYS A 1 82 ? -19.416 -9.775 32.825 1.00 41.00 82 LYS A CA 1
ATOM 647 C C . LYS A 1 82 ? -19.426 -10.350 34.245 1.00 41.00 82 LYS A C 1
ATOM 649 O O . LYS A 1 82 ? -18.431 -10.912 34.694 1.00 41.00 82 LYS A O 1
ATOM 654 N N . LYS A 1 83 ? -20.518 -10.099 34.972 1.00 36.84 83 LYS A N 1
ATOM 655 C CA . LYS A 1 83 ? -20.950 -10.933 36.102 1.00 36.84 83 LYS A CA 1
ATOM 656 C C . LYS A 1 83 ? -21.962 -11.936 35.578 1.00 36.84 83 LYS A C 1
ATOM 658 O O . LYS A 1 83 ? -22.772 -11.517 34.723 1.00 36.84 83 LYS A O 1
#

Radius of gyration: 26.19 Å; chains: 1; bounding box: 64×30×75 Å

pLDDT: mean 81.94, std 15.47, range [36.84, 98.25]

=== Feature glossary ===
Each block in this record encodes a different view of the same protein. In brief:

Predicted aligned error. PAE(i, j) answers: if I align the predicted and true stru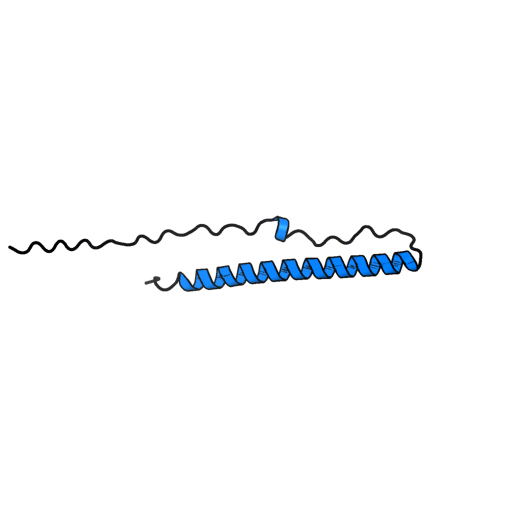ctures on residue i, how far off (in Å) do I expect residue j to be? A block-diagonal PAE matrix with low values on the blocks and high values off-diagonal is the signature of a multi-domain protein with confidently predicted domains but uncertain inter-domain orientation.

Contact-map, Ramachandran, and PAE plots. Plot images: a contact map (which residues are close in 3D, as an N×N binary image), a Ramachandran scatter (backbone torsion angles, revealing secondary-structure composition at a glance), and — for AlphaFold structures — a PAE heatmap (pairwise prediction confidence).

Backbone torsions (φ/ψ). φ (phi) and ψ (psi) are the two rotatable backbone dihedrals per residue: φ is the C(i-1)–N–Cα–C torsion, ψ is the N–Cα–C–N(i+1) torsion, both in degrees on (−180°, 180°]. α-helical residues cluster near (−60°, −45°); β-strand residues near (−120°, +130°). A Ramachandran plot is simply a scatter of (φ, ψ) for every residue.

Foldseek 3Di. A 3Di character summarizes, for each residue, the relative orientation of the Cα frame of its nearest spatial neighbor. Because it encodes fold topology rather than chemistry, 3Di alignments detect remote structural similarity that sequence alignment misses.

Radius of gyration, Cα contacts, bounding box. Three wh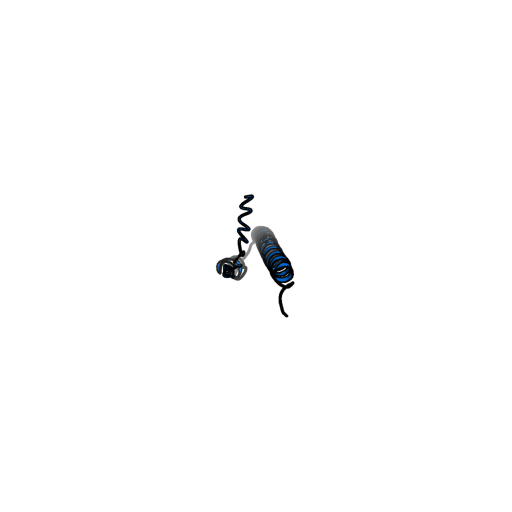ole-structure scalars: the radius of gyration (RMS distance of Cα from centroid, in Å), the count of Cα–Cα contacts (pairs closer than 8 Å and separated by more than four residues in sequence — i.e. tertiary, not local, contacts), and the bounding-box dimensions. Together they distinguish compact globular folds from extended fibres or disordered chains.

Sequence. Sequence gives the chain of amino acids in standard one-letter code (A=alanine, C=cysteine, …, Y=tyrosine), read N→C. It is the only feature that is directly encoded by the gene; all structural features are derived from the folded form of this sequence.

mmCIF coordinates. Atomic coordinates in PDBx/mmCIF format — the same representation the Protein Data Bank distributes. Each line of the _atom_site loop places one backbone atom in Cartesian space (units: ångströms, origin: arbitrary).

Secondary structure (3-state, P-SEA). Three-state secondary structure (P-SEA) collapses the eight DSSP classes into helix (a), strand (b), and coil (c). P-SEA assigns these from Cα geometry alone — distances and angles — without requiring backbone oxygens, so it works on any Cα trace.

InterPro / GO / CATH / organism. Functional annotations link the protein to curated databases. InterPro entries identify conserved domains and families by matching the sequence against member-database signatures (Pfam, PROSITE, CDD, …). Gene Ontology (GO) terms describe molecular function, biological process, and cellular component in a controlled vocabulary. CATH places the structure in a hierarchical fold classification (Class/Architecture/Topology/Homologous-superfamily). The organism is the source species.

B-factor. B-factor (Debye–Waller factor) reflects atomic displacement in the crystal lattice. It is an experimental observable (units Å²), not a prediction; low values mean the atom is pinned down, high values mean it moves or is heterogeneous across the crystal.

Rendered structure images. Struc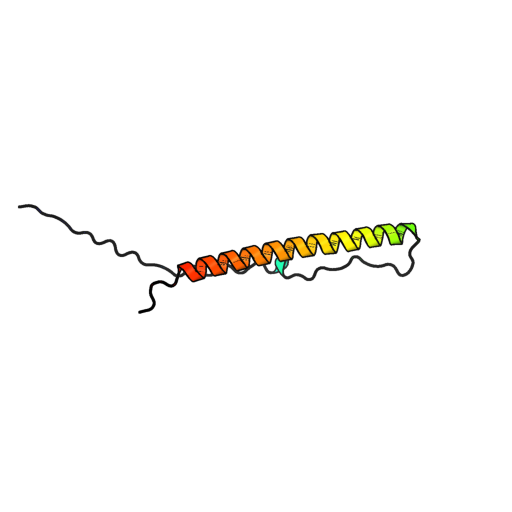ture images are PyMOL renders from six orthogonal camera directions. Cartoon representation draws helices as coils and strands as arrows; sticks shows the backbone as bonds; surface shows the solvent-excluded envelope. Rainbow coloring maps sequence position to hue (blue→red, N→C); chain coloring assigns a distinct color per polypeptide.

Solvent-accessible surface area. Solvent-accessible surface area (SASA) is the area in Å² traced out by the centre of a 1.4 Å probe sphere (a water molecule) rolled over the protein's van der Waals surface (Shrake–Rupley / Lee–Richards construction). Buried residues have near-zero SASA; fully exposed residues can exceed 200 Å². The total SASA scales roughly with the number of surface residues.

Secondary structure (8-state, DSSP). The SS8 string is DSSP's per-residue secondary-structure call. α-helix (H) means an i→i+4 H-bond ladder; β-strand (E) means the residue participates in a β-sheet; 3₁₀ (G) and π (I) are tighter and wider helices; T/S are turns/bends; '-' is loop.

pLDDT. For AlphaFold models, the B-factor field carries pLDDT — the model's own estimate of local accuracy on a 0–100 scale. Regions with pLDDT<50 should be treated as essentially unmodeled; they often correspond to intrinsically disordered segments.

Nearest PDB structures. Nearest PDB neighbors are the top structural matches found by Foldseek when searching this structure against the entire Protein Data Bank. Each hit reports a TM-score (0 to 1; >0.5 almost always implies the same fold) and an E-value. These are *structural* homologs — they may share no detectable sequence similarity.